Protein AF-A0A0D2M8U4-F1 (afdb_monomer_lite)

Organism: NCBI:txid145388

Sequence (98 aa):
NWDRTFTNPRCPIAPKLGAGLAVFQGLQDKYDPARVFEPELWTRAIKGEKYFLKPKCVLNRSCYCEADEHCADGFKCVPSVAFPEYKACRPKAMNKKM

Secondary structure (DSSP, 8-state):
-THHHHT-TT--HHHHHTHHHHHHHHHHHHH-TT-TT--HHHHHHHTT--PPP-TTTTTTT----SSGGGSPTTEEEEE-SS-TTSEEEEE-------

pLDDT: mean 83.41, std 11.61, range [36.5, 98.0]

Foldseek 3Di:
DCLQVLQALPNLPQVVCDPVVVVVVVVCCVPPVVCPVPDPSNVCSNVSPHADQDACCVVVPRYFDDAQRSHDPQWGWAQDPVGRVTTHTDGPPPPPPD

Radius of gyration: 16.43 Å; chains: 1; bounding box: 37×22×53 Å

Structure (mmCIF, N/CA/C/O backbone):
data_AF-A0A0D2M8U4-F1
#
_entry.id   AF-A0A0D2M8U4-F1
#
loop_
_atom_site.group_PDB
_atom_site.id
_atom_site.type_symbol
_atom_site.label_atom_id
_atom_site.label_alt_id
_atom_site.label_comp_id
_atom_site.label_asym_id
_atom_site.label_entity_id
_atom_site.label_seq_id
_atom_site.pdbx_PDB_ins_code
_atom_site.Cartn_x
_atom_site.Cartn_y
_atom_site.Cartn_z
_atom_site.occupancy
_atom_site.B_iso_or_equiv
_atom_site.auth_seq_id
_atom_site.auth_comp_id
_atom_site.auth_asym_id
_atom_site.auth_atom_id
_atom_site.pdbx_PDB_model_num
ATOM 1 N N . ASN A 1 1 ? 1.545 -2.461 9.044 1.00 57.81 1 ASN A N 1
ATOM 2 C CA . ASN A 1 1 ? 0.317 -1.625 9.069 1.00 57.81 1 ASN A CA 1
ATOM 3 C C . ASN A 1 1 ? 0.132 -0.873 7.755 1.00 57.81 1 ASN A C 1
ATOM 5 O O . ASN A 1 1 ? -1.004 -0.682 7.350 1.00 57.81 1 ASN A O 1
ATOM 9 N N . TRP A 1 2 ? 1.232 -0.493 7.100 1.00 66.56 2 TRP A N 1
ATOM 10 C CA . TRP A 1 2 ? 1.254 0.258 5.846 1.00 66.56 2 TRP A CA 1
ATOM 11 C C . TRP A 1 2 ? 0.529 -0.417 4.679 1.00 66.56 2 TRP A C 1
ATOM 13 O O . TRP A 1 2 ? -0.151 0.292 3.950 1.00 66.56 2 TRP A O 1
ATOM 23 N N . ASP A 1 3 ? 0.569 -1.753 4.573 1.00 74.12 3 ASP A N 1
ATOM 24 C CA . ASP A 1 3 ? -0.181 -2.526 3.567 1.00 74.12 3 ASP A CA 1
ATOM 25 C C . ASP A 1 3 ? -1.589 -1.996 3.320 1.00 74.12 3 ASP A C 1
ATOM 27 O O . ASP A 1 3 ? -1.938 -1.649 2.204 1.00 74.12 3 ASP A O 1
ATOM 31 N N . ARG A 1 4 ? -2.359 -1.828 4.397 1.00 75.50 4 ARG A N 1
ATOM 32 C CA . ARG A 1 4 ? -3.770 -1.425 4.361 1.00 75.50 4 ARG A CA 1
ATOM 33 C C . ARG A 1 4 ? -3.991 -0.019 3.809 1.00 75.50 4 ARG A C 1
ATOM 35 O O . ARG A 1 4 ? -5.090 0.290 3.361 1.00 75.50 4 ARG A O 1
ATOM 42 N N . THR A 1 5 ? -2.976 0.835 3.900 1.00 74.88 5 THR A N 1
ATOM 43 C CA . THR A 1 5 ? -2.987 2.186 3.338 1.00 74.88 5 THR A CA 1
ATOM 44 C C . THR A 1 5 ? -2.659 2.141 1.851 1.00 74.88 5 THR A C 1
ATOM 46 O O . THR A 1 5 ? -3.386 2.721 1.054 1.00 74.88 5 THR A O 1
ATOM 49 N N . PHE A 1 6 ? -1.580 1.453 1.473 1.00 77.69 6 PHE A N 1
ATOM 50 C CA . PHE A 1 6 ? -1.097 1.407 0.089 1.00 77.69 6 PHE A CA 1
ATOM 51 C C . PHE A 1 6 ? -1.979 0.533 -0.821 1.00 77.69 6 PHE A C 1
ATOM 53 O O . PHE A 1 6 ? -2.028 0.783 -2.019 1.00 77.69 6 PHE A O 1
ATOM 60 N N . THR A 1 7 ? -2.730 -0.423 -0.262 1.00 78.06 7 THR A N 1
ATOM 61 C CA . THR A 1 7 ? -3.755 -1.215 -0.971 1.00 78.06 7 THR A CA 1
ATOM 62 C C . THR A 1 7 ? -5.178 -0.684 -0.766 1.00 78.06 7 THR A C 1
ATOM 64 O O . THR A 1 7 ? -6.156 -1.333 -1.152 1.00 78.06 7 THR A O 1
ATOM 67 N N . ASN A 1 8 ? -5.332 0.491 -0.142 1.00 79.19 8 ASN A N 1
ATOM 68 C CA . ASN A 1 8 ? -6.640 1.114 0.016 1.00 79.19 8 ASN A CA 1
ATOM 69 C C . ASN A 1 8 ? -7.173 1.534 -1.367 1.00 79.19 8 ASN A C 1
ATOM 71 O O . ASN A 1 8 ? -6.466 2.243 -2.084 1.00 79.19 8 ASN A O 1
ATOM 75 N N . PRO A 1 9 ? -8.425 1.207 -1.738 1.00 78.50 9 PRO A N 1
ATOM 76 C CA . PRO A 1 9 ? -9.017 1.642 -3.005 1.00 78.50 9 PRO A CA 1
ATOM 77 C C . PRO A 1 9 ? -8.986 3.161 -3.227 1.00 78.50 9 PRO A C 1
ATOM 79 O O . PRO A 1 9 ? -9.009 3.611 -4.369 1.00 78.50 9 PRO A O 1
ATOM 82 N N . ARG A 1 10 ? -8.924 3.944 -2.142 1.00 80.06 10 ARG A N 1
ATOM 83 C CA . ARG A 1 10 ? -8.836 5.411 -2.139 1.00 80.06 10 ARG A CA 1
ATOM 84 C C . ARG A 1 10 ? -7.396 5.942 -2.085 1.00 80.06 10 ARG A C 1
ATOM 86 O O . ARG A 1 10 ? -7.197 7.145 -1.931 1.00 80.06 10 ARG A O 1
ATOM 93 N N . CYS A 1 11 ? -6.388 5.078 -2.185 1.00 77.69 11 CYS A N 1
ATOM 94 C CA . CYS A 1 11 ? -4.977 5.451 -2.253 1.00 77.69 11 CYS A CA 1
ATOM 95 C C . CYS A 1 11 ? -4.375 5.005 -3.599 1.00 77.69 11 CYS A C 1
ATOM 97 O O . CYS A 1 11 ? -3.783 3.932 -3.695 1.00 77.69 11 CYS A O 1
ATOM 99 N N . PRO A 1 12 ? -4.524 5.805 -4.668 1.00 76.94 12 PRO A N 1
ATOM 100 C CA . PRO A 1 12 ? -4.023 5.438 -5.988 1.00 76.94 12 PRO A CA 1
ATOM 101 C C . PRO A 1 12 ? -2.514 5.704 -6.089 1.00 76.94 12 PRO A C 1
ATOM 103 O O . PRO A 1 12 ? -2.091 6.761 -6.553 1.00 76.94 12 PRO A O 1
ATOM 106 N N . ILE A 1 13 ? -1.689 4.755 -5.643 1.00 82.06 13 ILE A N 1
ATOM 107 C CA . ILE A 1 13 ? -0.223 4.903 -5.613 1.00 82.06 13 ILE A CA 1
ATOM 108 C C . ILE A 1 13 ? 0.368 5.100 -7.006 1.00 82.06 13 ILE A C 1
ATOM 110 O O . ILE A 1 13 ? 1.115 6.054 -7.210 1.00 82.06 13 ILE A O 1
ATOM 114 N N . ALA A 1 14 ? 0.004 4.254 -7.971 1.00 80.31 14 ALA A N 1
ATOM 115 C CA . ALA A 1 14 ? 0.539 4.360 -9.325 1.00 80.31 14 ALA A CA 1
ATOM 116 C C . ALA A 1 14 ? 0.227 5.727 -9.978 1.00 80.31 14 ALA A C 1
ATOM 118 O O . ALA A 1 14 ? 1.169 6.397 -10.403 1.00 80.31 14 ALA A O 1
ATOM 119 N N . PRO A 1 15 ? -1.027 6.233 -9.960 1.00 83.56 15 PRO A N 1
ATOM 120 C CA . PRO A 1 15 ? -1.318 7.593 -10.419 1.00 83.56 15 PRO A CA 1
ATOM 121 C C . PRO A 1 15 ? -0.571 8.695 -9.660 1.00 83.56 15 PRO A C 1
ATOM 123 O O . PRO A 1 15 ? -0.156 9.670 -10.276 1.00 83.56 15 PRO A O 1
ATOM 126 N N . LYS A 1 16 ? -0.369 8.551 -8.341 1.00 85.12 16 LYS A N 1
ATOM 127 C CA . LYS A 1 16 ? 0.381 9.535 -7.539 1.00 85.12 16 LYS A CA 1
ATOM 128 C C . LYS A 1 16 ? 1.866 9.596 -7.908 1.00 85.12 16 LYS A C 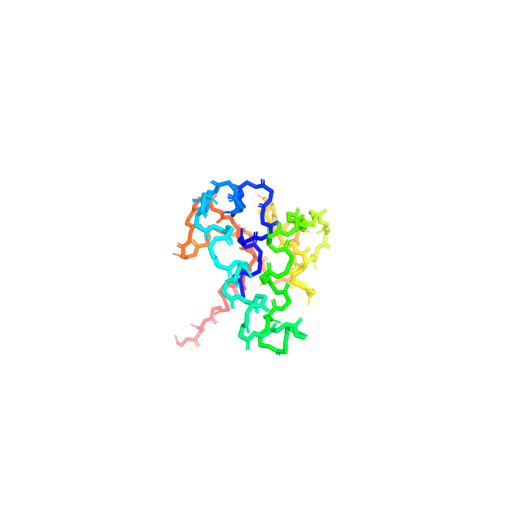1
ATOM 130 O O . LYS A 1 16 ? 2.456 10.667 -7.830 1.00 85.12 16 LYS A O 1
ATOM 135 N N . LEU A 1 17 ? 2.467 8.468 -8.285 1.00 86.81 17 LEU A N 1
ATOM 136 C CA . LEU A 1 17 ? 3.869 8.403 -8.713 1.00 86.81 17 LEU A CA 1
ATOM 137 C C . LEU A 1 17 ? 4.068 8.869 -10.162 1.00 86.81 17 LEU A C 1
ATOM 139 O O . LEU A 1 17 ? 5.155 9.335 -10.509 1.00 86.81 17 LEU A O 1
ATOM 143 N N . GLY A 1 18 ? 3.034 8.762 -11.002 1.00 88.31 18 GLY A N 1
ATOM 144 C CA . GLY A 1 18 ? 3.040 9.256 -12.378 1.00 88.31 18 GLY A CA 1
ATOM 145 C C . GLY A 1 18 ? 4.239 8.743 -13.181 1.00 88.31 18 GLY A C 1
ATOM 146 O O . GLY A 1 18 ? 4.580 7.562 -13.125 1.00 88.31 18 GLY A O 1
ATOM 147 N N . ALA A 1 19 ? 4.919 9.645 -13.896 1.00 92.44 19 ALA A N 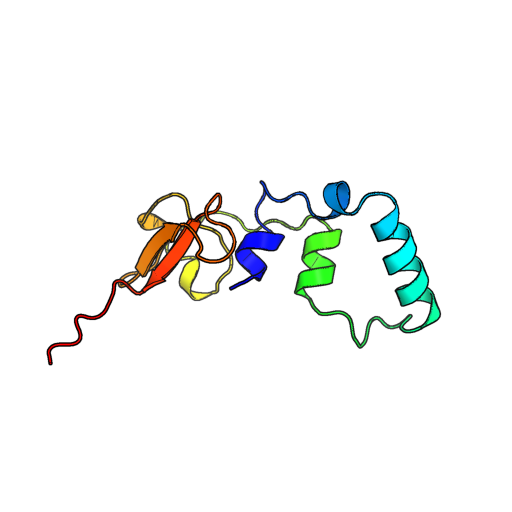1
ATOM 148 C CA . ALA A 1 19 ? 6.110 9.312 -14.685 1.00 92.44 19 ALA A CA 1
ATOM 149 C C . ALA A 1 19 ? 7.264 8.730 -13.843 1.00 92.44 19 ALA A C 1
ATOM 151 O O . ALA A 1 19 ? 8.063 7.944 -14.350 1.00 92.44 19 ALA A O 1
ATOM 152 N N . GLY A 1 20 ? 7.332 9.061 -12.548 1.00 92.38 20 GLY A N 1
ATOM 153 C CA . GLY A 1 20 ? 8.337 8.516 -11.638 1.00 92.38 20 GLY A CA 1
ATOM 154 C C . GLY A 1 20 ? 8.216 7.003 -11.456 1.00 92.38 20 GLY A C 1
ATOM 155 O O . GLY A 1 20 ? 9.231 6.338 -11.270 1.00 92.38 20 GLY A O 1
ATOM 156 N N . LEU A 1 21 ? 7.008 6.436 -11.581 1.00 91.44 21 LEU A N 1
ATOM 157 C CA . LEU A 1 21 ? 6.813 4.987 -11.502 1.00 91.44 21 LEU A CA 1
ATOM 158 C C . LEU A 1 21 ? 7.586 4.255 -12.605 1.00 91.44 21 LEU A C 1
ATOM 160 O O . LEU A 1 21 ? 8.273 3.281 -12.314 1.00 91.44 21 LEU A O 1
ATOM 164 N N . ALA A 1 22 ? 7.533 4.758 -13.841 1.00 91.69 22 ALA A N 1
ATOM 165 C CA . ALA A 1 22 ? 8.254 4.166 -14.967 1.00 91.69 22 ALA A CA 1
ATOM 166 C C . ALA A 1 22 ? 9.777 4.248 -14.774 1.00 91.69 22 ALA A C 1
ATOM 168 O O . ALA A 1 22 ? 10.492 3.298 -15.083 1.00 91.69 22 ALA A O 1
ATOM 169 N N . VAL A 1 23 ? 10.274 5.352 -14.202 1.00 94.81 23 VAL A N 1
ATOM 170 C CA . VAL A 1 23 ? 11.696 5.495 -13.850 1.00 94.81 23 VAL A CA 1
ATOM 171 C C . VAL A 1 23 ? 12.099 4.463 -12.797 1.00 94.81 23 VAL A C 1
ATOM 173 O O . VAL A 1 23 ? 13.099 3.772 -12.976 1.00 94.81 23 VAL A O 1
ATOM 176 N N . PHE A 1 24 ? 11.312 4.310 -11.726 1.00 92.62 24 PHE A N 1
ATOM 177 C CA . PHE A 1 24 ? 11.565 3.292 -10.703 1.00 92.62 24 PHE A CA 1
ATOM 178 C C . PHE A 1 24 ? 11.557 1.880 -11.287 1.00 92.62 24 PHE A C 1
ATOM 180 O O . PHE A 1 24 ? 12.478 1.113 -11.017 1.00 92.62 24 PHE A O 1
ATOM 187 N N . GLN A 1 25 ? 10.567 1.550 -12.117 1.00 92.69 25 GLN A N 1
ATOM 188 C CA . GLN A 1 25 ? 10.482 0.240 -12.757 1.00 92.69 25 GLN A CA 1
ATOM 189 C C . GLN A 1 25 ? 11.684 -0.022 -13.666 1.00 92.69 25 GLN A C 1
ATOM 191 O O . GLN A 1 25 ? 12.280 -1.087 -13.548 1.00 92.69 25 GLN A O 1
ATOM 196 N N . GLY A 1 26 ? 12.110 0.959 -14.469 1.00 96.06 26 GLY A N 1
ATOM 197 C CA . GLY A 1 26 ? 13.294 0.827 -15.320 1.00 96.06 26 GLY A CA 1
ATOM 198 C C . GLY A 1 26 ? 14.598 0.660 -14.532 1.00 96.06 26 GLY A C 1
ATOM 199 O O . GLY A 1 26 ? 15.480 -0.094 -14.940 1.00 96.06 26 GLY A O 1
ATOM 200 N N . LEU A 1 27 ? 14.726 1.315 -13.373 1.00 96.19 27 LEU A N 1
ATOM 201 C CA . LEU A 1 27 ? 15.854 1.086 -12.466 1.00 96.19 27 LEU A CA 1
ATOM 202 C C . LEU A 1 27 ? 15.818 -0.327 -11.871 1.00 96.19 27 LEU A C 1
ATOM 204 O O . LEU A 1 27 ? 16.856 -0.984 -11.821 1.00 96.19 27 LEU A O 1
ATOM 208 N N . GLN A 1 28 ? 14.644 -0.813 -11.461 1.00 95.94 28 GLN A N 1
ATOM 209 C CA . GLN A 1 28 ? 14.497 -2.186 -10.976 1.00 95.94 28 GLN A CA 1
ATOM 210 C C . GLN A 1 28 ? 14.813 -3.206 -12.078 1.00 95.94 28 GLN A C 1
ATOM 212 O O . GLN A 1 28 ? 15.584 -4.122 -11.832 1.00 95.94 28 GLN A O 1
ATOM 217 N N . ASP A 1 29 ? 14.318 -3.016 -13.303 1.00 96.44 29 ASP A N 1
ATOM 218 C CA . ASP A 1 29 ? 14.613 -3.908 -14.434 1.00 96.44 29 ASP A CA 1
ATOM 219 C C . ASP A 1 29 ? 16.116 -3.985 -14.739 1.00 96.44 29 ASP A C 1
ATOM 221 O O . ASP A 1 29 ? 16.627 -5.041 -15.107 1.00 96.44 29 ASP A O 1
ATOM 225 N N . LYS A 1 30 ? 16.844 -2.877 -14.554 1.00 98.00 30 LYS A N 1
ATOM 226 C CA . LYS A 1 30 ? 18.290 -2.814 -14.791 1.00 98.00 30 LYS A CA 1
ATOM 227 C C . LYS A 1 30 ? 19.118 -3.460 -13.679 1.00 98.00 30 LYS A C 1
ATOM 229 O O . LYS A 1 30 ? 20.124 -4.100 -13.977 1.00 98.00 30 LYS A O 1
ATOM 234 N N . TYR A 1 31 ? 18.761 -3.228 -12.416 1.00 98.00 31 TYR A N 1
ATOM 235 C CA . TYR A 1 31 ? 19.618 -3.564 -11.270 1.00 98.00 31 TYR A CA 1
ATOM 236 C C . TYR A 1 31 ? 19.119 -4.748 -10.430 1.00 98.00 31 TYR A C 1
ATOM 238 O O . TYR A 1 31 ? 19.909 -5.345 -9.707 1.00 98.00 31 TYR A O 1
ATOM 246 N N . ASP A 1 32 ? 17.842 -5.109 -10.540 1.00 97.06 32 ASP A N 1
ATOM 247 C CA . ASP A 1 32 ? 17.216 -6.255 -9.874 1.00 97.06 32 ASP A CA 1
ATOM 248 C C . ASP A 1 32 ? 16.189 -6.934 -10.810 1.00 97.06 32 ASP A C 1
ATOM 250 O O . ASP A 1 32 ? 14.987 -6.953 -10.529 1.00 97.06 32 ASP A O 1
ATOM 254 N N . PRO A 1 33 ? 16.628 -7.494 -11.955 1.00 96.31 33 PRO A N 1
ATOM 255 C CA . PRO A 1 33 ? 15.720 -8.072 -12.951 1.00 96.31 33 PRO A CA 1
ATOM 256 C C . PRO A 1 33 ? 14.918 -9.266 -12.413 1.00 96.31 33 PRO A C 1
ATOM 258 O O . PRO A 1 33 ? 13.816 -9.539 -12.882 1.00 96.31 33 PRO A O 1
ATOM 261 N N . ALA A 1 34 ? 15.454 -9.971 -11.414 1.00 96.19 34 ALA A N 1
ATOM 262 C CA . ALA A 1 34 ? 14.777 -11.079 -10.748 1.00 96.19 34 ALA A CA 1
ATOM 263 C C . ALA A 1 34 ? 13.847 -10.627 -9.604 1.00 96.19 34 ALA A C 1
ATOM 265 O O . ALA A 1 34 ? 13.191 -11.473 -9.000 1.00 96.19 34 ALA A O 1
ATOM 266 N N . ARG A 1 35 ? 13.771 -9.316 -9.319 1.00 94.12 35 ARG A N 1
ATOM 267 C CA . ARG A 1 35 ? 12.931 -8.717 -8.269 1.00 94.12 35 ARG A CA 1
ATOM 268 C C . ARG A 1 35 ? 13.205 -9.294 -6.873 1.00 94.12 35 ARG A C 1
ATOM 270 O O . ARG A 1 35 ? 12.303 -9.375 -6.045 1.00 94.12 35 ARG A O 1
ATOM 277 N N . VAL A 1 36 ? 14.449 -9.691 -6.598 1.00 96.50 36 VAL A N 1
ATOM 278 C CA . VAL A 1 36 ? 14.863 -10.318 -5.329 1.00 96.50 36 VAL A CA 1
ATOM 279 C C . VAL A 1 36 ? 14.669 -9.367 -4.149 1.00 96.50 36 VAL A C 1
ATOM 281 O O . VAL A 1 36 ? 14.362 -9.807 -3.041 1.00 96.50 36 VAL A O 1
ATOM 284 N N . PHE A 1 37 ? 14.821 -8.063 -4.377 1.00 95.06 37 PHE A N 1
ATOM 285 C CA . PHE A 1 37 ? 14.678 -7.037 -3.349 1.00 95.06 37 PHE A CA 1
ATOM 286 C C . PHE A 1 37 ? 13.297 -6.376 -3.354 1.00 95.06 37 PHE A C 1
ATOM 288 O O . PHE A 1 37 ? 13.065 -5.442 -2.585 1.00 95.06 37 PHE A O 1
ATOM 295 N N . GLU A 1 38 ? 12.372 -6.835 -4.201 1.00 92.75 38 GLU A N 1
ATOM 296 C CA . GLU A 1 38 ? 11.031 -6.270 -4.286 1.00 92.75 38 GLU A CA 1
ATOM 297 C C . GLU A 1 38 ? 10.136 -6.806 -3.155 1.00 92.75 38 GLU A C 1
ATOM 299 O O . GLU A 1 38 ? 9.826 -7.999 -3.113 1.00 92.75 38 GLU A O 1
ATOM 304 N N . PRO A 1 39 ? 9.670 -5.951 -2.226 1.00 90.31 39 PRO A N 1
ATOM 305 C CA . PRO A 1 39 ? 8.729 -6.389 -1.211 1.00 90.31 39 PRO A CA 1
ATOM 306 C C . PRO A 1 39 ? 7.351 -6.614 -1.841 1.00 90.31 39 PRO A C 1
ATOM 308 O O . PRO A 1 39 ? 6.888 -5.803 -2.640 1.00 90.31 39 PRO A O 1
ATOM 311 N N . GLU A 1 40 ? 6.635 -7.642 -1.383 1.00 88.75 40 GLU A N 1
ATOM 312 C CA . GLU A 1 40 ? 5.299 -7.993 -1.890 1.00 88.75 40 GLU A CA 1
ATOM 313 C C . GLU A 1 40 ? 4.320 -6.801 -1.892 1.00 88.75 40 GLU A C 1
ATOM 315 O O . GLU A 1 40 ? 3.532 -6.629 -2.821 1.00 88.75 40 GLU A O 1
ATOM 320 N N . LEU A 1 41 ? 4.402 -5.926 -0.883 1.00 85.38 41 LEU A N 1
ATOM 321 C CA . LEU A 1 41 ? 3.602 -4.702 -0.822 1.00 85.38 41 LEU A CA 1
ATOM 322 C C . LEU A 1 41 ? 3.790 -3.811 -2.060 1.00 85.38 41 LEU A C 1
ATOM 324 O O . LEU A 1 41 ? 2.812 -3.269 -2.571 1.00 85.38 41 LEU A O 1
ATOM 328 N N . TRP A 1 42 ? 5.027 -3.644 -2.536 1.00 87.75 42 TRP A N 1
ATOM 329 C CA . TRP A 1 42 ? 5.301 -2.826 -3.716 1.00 87.75 42 TRP A CA 1
ATOM 330 C C . TRP A 1 42 ? 4.624 -3.422 -4.943 1.00 87.75 42 TRP A C 1
ATOM 332 O O . TRP A 1 42 ? 3.853 -2.724 -5.599 1.00 87.75 42 TRP A O 1
ATOM 342 N N . THR A 1 43 ? 4.808 -4.724 -5.176 1.00 89.19 43 THR A N 1
ATOM 343 C CA . THR A 1 43 ? 4.170 -5.456 -6.276 1.00 89.19 43 THR A CA 1
ATOM 344 C C . THR A 1 43 ? 2.651 -5.283 -6.262 1.00 89.19 43 THR A C 1
ATOM 346 O O . THR A 1 43 ? 2.051 -4.948 -7.283 1.00 89.19 43 THR A O 1
ATOM 349 N N . ARG A 1 44 ? 2.016 -5.453 -5.095 1.00 86.44 44 ARG A N 1
ATOM 350 C CA . ARG A 1 44 ? 0.565 -5.280 -4.935 1.00 86.44 44 ARG A CA 1
ATOM 351 C C . ARG A 1 44 ? 0.130 -3.848 -5.237 1.00 86.44 44 ARG A C 1
ATOM 353 O O . ARG A 1 44 ? -0.826 -3.635 -5.980 1.00 86.44 44 ARG A O 1
ATOM 360 N N . ALA A 1 45 ? 0.846 -2.863 -4.695 1.00 84.44 45 ALA A N 1
ATOM 361 C CA . ALA A 1 45 ? 0.521 -1.450 -4.861 1.00 84.44 45 ALA A CA 1
ATOM 362 C C . ALA A 1 45 ? 0.623 -0.995 -6.327 1.00 84.44 45 ALA A C 1
ATOM 364 O O . ALA A 1 45 ? -0.281 -0.312 -6.812 1.00 84.44 45 ALA A O 1
ATOM 365 N N . ILE A 1 46 ? 1.677 -1.394 -7.051 1.00 87.12 46 ILE A N 1
ATOM 366 C CA . ILE A 1 46 ? 1.860 -1.018 -8.465 1.00 87.12 46 ILE A CA 1
ATOM 367 C C . ILE A 1 46 ? 0.885 -1.747 -9.395 1.00 87.12 46 ILE A C 1
ATOM 369 O O . ILE A 1 46 ? 0.447 -1.167 -10.385 1.00 87.12 46 ILE A O 1
ATOM 373 N N . LYS A 1 47 ? 0.483 -2.982 -9.056 1.00 86.06 47 LYS A N 1
ATOM 374 C CA . LYS A 1 47 ? -0.579 -3.721 -9.762 1.00 86.06 47 LYS A CA 1
ATOM 375 C C . LYS A 1 47 ? -1.982 -3.197 -9.450 1.00 86.06 47 LYS A C 1
ATOM 377 O O . LYS A 1 47 ? -2.947 -3.619 -10.082 1.00 86.06 47 LYS A O 1
ATOM 382 N N . GLY A 1 48 ? -2.114 -2.291 -8.479 1.00 81.50 48 GLY A N 1
ATOM 383 C CA . GLY A 1 48 ? -3.408 -1.792 -8.024 1.00 81.50 48 GLY A CA 1
ATOM 384 C C . GLY A 1 48 ? -4.250 -2.864 -7.335 1.00 81.50 48 GLY A C 1
ATOM 385 O O . GLY A 1 48 ? -5.478 -2.764 -7.335 1.00 81.50 48 GLY A O 1
ATOM 386 N N . GLU A 1 49 ? -3.610 -3.887 -6.763 1.00 85.88 49 GLU A N 1
ATOM 387 C CA . GLU A 1 49 ? -4.292 -4.905 -5.974 1.00 85.88 49 GLU A CA 1
ATOM 388 C C . GLU A 1 49 ? -4.890 -4.264 -4.721 1.00 85.88 49 GLU A C 1
ATOM 390 O O . GLU A 1 49 ? -4.232 -3.530 -3.976 1.00 85.88 49 GLU A O 1
ATOM 395 N N . LYS A 1 50 ? -6.175 -4.531 -4.500 1.00 79.50 50 LYS A N 1
ATOM 396 C CA . LYS A 1 50 ? -6.955 -3.913 -3.431 1.00 79.50 50 LYS A CA 1
ATOM 397 C C . LYS A 1 50 ? -7.286 -4.939 -2.376 1.00 79.50 50 LYS A C 1
ATOM 399 O O . LYS A 1 50 ? -7.633 -6.081 -2.674 1.00 79.50 50 LYS A O 1
ATOM 404 N N . TYR A 1 51 ? -7.246 -4.500 -1.129 1.00 79.69 51 TYR A N 1
ATOM 405 C CA . TYR A 1 51 ? -7.857 -5.264 -0.060 1.00 79.69 51 TYR A CA 1
ATOM 406 C C . TYR A 1 51 ? -9.361 -5.015 -0.008 1.00 79.69 51 TYR A C 1
ATOM 408 O O . TYR A 1 51 ? -9.824 -3.898 -0.230 1.00 79.69 51 TYR A O 1
ATOM 416 N N . PHE A 1 52 ? -10.115 -6.063 0.315 1.00 76.56 52 PHE A N 1
ATOM 417 C CA . PHE A 1 52 ? -11.570 -6.015 0.408 1.00 76.56 52 PHE A CA 1
ATOM 418 C C . PHE A 1 52 ? -12.018 -5.965 1.865 1.00 76.56 52 PHE A C 1
ATOM 420 O O . PHE A 1 52 ? -11.414 -6.584 2.748 1.00 76.56 52 PHE A O 1
ATOM 427 N N . LEU A 1 53 ? -13.103 -5.234 2.108 1.00 81.81 53 LEU A N 1
ATOM 428 C CA . L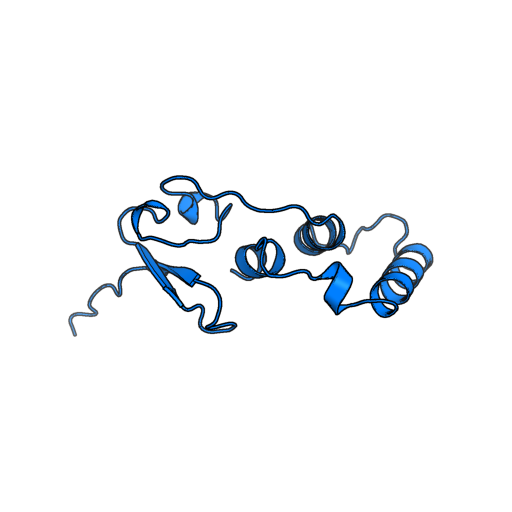EU A 1 53 ? -13.775 -5.230 3.399 1.00 81.81 53 LEU A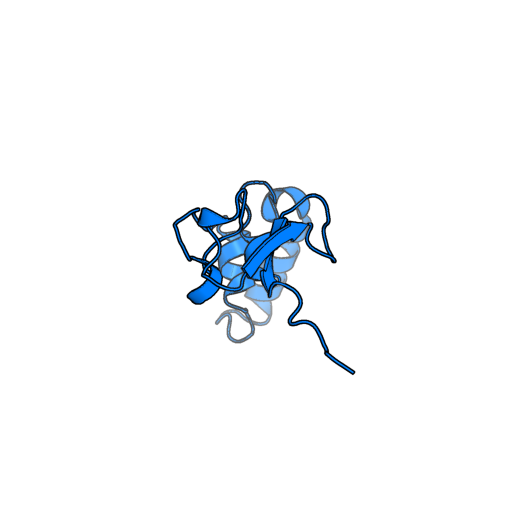 CA 1
ATOM 429 C C . LEU A 1 53 ? -14.451 -6.581 3.625 1.00 81.81 53 LEU A C 1
ATOM 431 O O . LEU A 1 53 ? -15.210 -7.060 2.786 1.00 81.81 53 LEU A O 1
ATOM 435 N N . LYS A 1 54 ? -14.160 -7.199 4.767 1.00 83.25 54 LYS A N 1
ATOM 436 C CA . LYS A 1 54 ? -14.851 -8.396 5.256 1.00 83.25 54 LYS A CA 1
ATOM 437 C C . LYS A 1 54 ? -14.818 -8.415 6.786 1.00 83.25 54 LYS A C 1
ATOM 439 O O . LYS A 1 54 ? -13.923 -7.796 7.366 1.00 83.25 54 LYS A O 1
ATOM 444 N N . PRO A 1 55 ? -15.739 -9.114 7.465 1.00 85.50 55 PRO A N 1
ATOM 445 C CA . PRO A 1 55 ? -15.715 -9.203 8.922 1.00 85.50 55 PRO A CA 1
ATOM 446 C C . PRO A 1 55 ? -14.383 -9.744 9.460 1.00 85.50 55 PRO A C 1
ATOM 448 O O . PRO A 1 55 ? -13.790 -10.659 8.882 1.00 85.50 55 PRO A O 1
ATOM 451 N N . LYS A 1 56 ? -13.913 -9.182 10.582 1.00 84.94 56 LYS A N 1
ATOM 452 C CA . LYS A 1 56 ? -12.708 -9.620 11.326 1.00 84.94 56 LYS A CA 1
ATOM 453 C C . LYS A 1 56 ? -11.402 -9.683 10.513 1.00 84.94 56 LYS A C 1
ATOM 455 O O . LYS A 1 56 ? -10.435 -10.335 10.907 1.00 84.94 56 LYS A O 1
ATOM 460 N N . CYS A 1 57 ? -11.314 -8.952 9.411 1.00 79.62 57 CYS A N 1
ATOM 461 C CA . CYS A 1 57 ? -10.173 -8.956 8.495 1.00 79.62 57 CYS A CA 1
ATOM 462 C C . CYS A 1 57 ? -8.878 -8.351 9.074 1.00 79.62 57 CYS A C 1
ATOM 464 O O . CYS A 1 57 ? -7.802 -8.452 8.485 1.00 79.62 57 CYS A O 1
ATOM 466 N N . VAL A 1 58 ? -8.932 -7.762 10.273 1.00 83.19 58 VAL A N 1
ATOM 467 C CA . VAL A 1 58 ? -7.720 -7.404 11.026 1.00 83.19 58 VAL A CA 1
ATOM 468 C C . VAL A 1 58 ? -6.848 -8.621 11.361 1.00 83.19 58 VAL A C 1
ATOM 470 O O . VAL A 1 58 ? -5.630 -8.462 11.437 1.00 83.19 58 VAL A O 1
ATOM 473 N N . LEU A 1 59 ? -7.435 -9.816 11.520 1.00 82.12 59 LEU A N 1
ATOM 474 C CA . LEU A 1 59 ? -6.718 -11.022 11.960 1.00 82.12 59 LEU A CA 1
ATOM 475 C C . LEU A 1 59 ? -5.634 -11.458 10.969 1.00 82.12 59 LEU A C 1
ATOM 477 O O . LEU A 1 59 ? -4.547 -11.849 11.378 1.00 82.12 59 LEU A O 1
ATOM 481 N N . ASN A 1 60 ? -5.900 -11.319 9.672 1.00 80.38 60 ASN A N 1
ATOM 482 C CA . ASN A 1 60 ? -4.941 -11.583 8.595 1.00 80.38 60 ASN A CA 1
ATOM 483 C C . ASN A 1 60 ? -4.425 -10.294 7.936 1.00 80.38 60 ASN A C 1
ATOM 485 O O . ASN A 1 60 ? -3.733 -10.353 6.926 1.00 80.38 60 ASN A O 1
ATOM 489 N N . ARG A 1 61 ? -4.759 -9.126 8.503 1.00 76.50 61 ARG A N 1
ATOM 490 C CA . ARG A 1 61 ? -4.346 -7.796 8.023 1.00 76.50 61 ARG A CA 1
ATOM 491 C C . ARG A 1 61 ? -4.732 -7.517 6.561 1.00 76.50 61 ARG A C 1
ATOM 493 O O . ARG A 1 61 ? -4.157 -6.612 5.963 1.00 76.50 61 ARG A O 1
ATOM 500 N N . SER A 1 62 ? -5.728 -8.224 6.021 1.00 75.25 62 SER A N 1
ATOM 501 C CA . SER A 1 62 ? -6.087 -8.218 4.596 1.00 75.25 62 SER A CA 1
ATOM 502 C C . SER A 1 62 ? -7.172 -7.191 4.232 1.00 75.25 62 SER A C 1
ATOM 504 O O . SER A 1 62 ? -7.969 -7.437 3.327 1.00 75.25 62 SER A O 1
ATOM 506 N N . CYS A 1 63 ? -7.295 -6.098 4.991 1.00 74.00 63 CYS A N 1
ATOM 507 C CA . CYS A 1 63 ? -8.329 -5.075 4.806 1.00 74.00 63 CYS A CA 1
ATOM 508 C C . CYS A 1 63 ? -7.978 -3.756 5.489 1.00 74.00 63 CYS A C 1
ATOM 510 O O . CYS A 1 63 ? -7.278 -3.728 6.502 1.00 74.00 63 CYS A O 1
ATOM 512 N N . TYR A 1 64 ? -8.542 -2.667 4.982 1.00 81.00 64 TYR A N 1
ATOM 513 C CA . TYR A 1 64 ? -8.795 -1.461 5.766 1.00 81.00 64 TYR A CA 1
ATOM 514 C C . TYR A 1 64 ? -10.106 -1.628 6.560 1.00 81.00 64 TYR A C 1
ATOM 516 O O . TYR A 1 64 ? -10.724 -2.688 6.519 1.00 81.00 64 TYR A O 1
ATOM 524 N N . CYS A 1 65 ? -10.531 -0.619 7.319 1.00 86.50 65 CYS A N 1
ATOM 525 C CA . CYS A 1 65 ? -11.833 -0.659 7.989 1.00 86.50 65 CYS A CA 1
ATOM 526 C C . CYS A 1 65 ? -12.635 0.605 7.685 1.00 86.50 65 CYS A C 1
ATOM 528 O O . CYS A 1 65 ? -12.066 1.670 7.456 1.00 86.50 65 CYS A O 1
ATOM 530 N N . GLU A 1 66 ? -13.958 0.490 7.708 1.00 88.31 66 GLU A N 1
ATOM 531 C CA . GLU A 1 66 ? -14.874 1.642 7.643 1.00 88.31 66 GLU A CA 1
ATOM 532 C C . GLU A 1 66 ? -15.772 1.736 8.884 1.00 88.31 66 GLU A C 1
ATOM 534 O O . GLU A 1 66 ? -16.052 2.840 9.367 1.00 88.31 66 GLU A O 1
ATOM 539 N N . ALA A 1 67 ? -16.096 0.567 9.439 1.00 89.19 67 ALA A N 1
ATOM 540 C CA . ALA A 1 67 ? -16.869 0.308 10.648 1.00 89.19 67 ALA A CA 1
ATOM 541 C C . ALA A 1 67 ? -16.179 -0.747 11.537 1.00 89.19 67 ALA A C 1
ATOM 543 O O . ALA A 1 67 ? -15.300 -1.482 11.072 1.00 89.19 67 ALA A O 1
ATOM 544 N N . ASP A 1 68 ? -16.593 -0.821 12.806 1.00 89.94 68 ASP A N 1
ATOM 545 C CA . ASP A 1 68 ? -16.012 -1.712 13.822 1.00 89.94 68 ASP A CA 1
ATOM 546 C C . ASP A 1 68 ? -16.221 -3.207 13.519 1.00 89.94 68 ASP A C 1
ATOM 548 O O . ASP A 1 68 ? -15.383 -4.012 13.907 1.00 89.94 68 ASP A O 1
ATOM 552 N N . GLU A 1 69 ? -17.258 -3.585 12.767 1.00 88.94 69 GLU A N 1
ATOM 553 C CA . GLU A 1 69 ? -17.546 -4.980 12.372 1.00 88.94 69 GLU A CA 1
ATOM 554 C C . GLU A 1 69 ? -16.472 -5.618 11.467 1.00 88.94 69 GLU A C 1
ATOM 556 O O . GLU A 1 69 ? -16.278 -6.837 11.452 1.00 88.94 69 GLU A O 1
ATOM 561 N N . HIS A 1 70 ? -15.717 -4.796 10.732 1.00 88.00 70 HIS A N 1
ATOM 562 C CA . HIS A 1 70 ? -14.559 -5.252 9.955 1.00 88.00 70 HIS A CA 1
ATOM 563 C C . HIS A 1 70 ? -13.374 -5.603 10.860 1.00 88.00 70 HIS A C 1
ATOM 565 O O . HIS A 1 70 ? -12.469 -6.353 10.484 1.00 88.00 70 HIS A O 1
ATOM 571 N N . CYS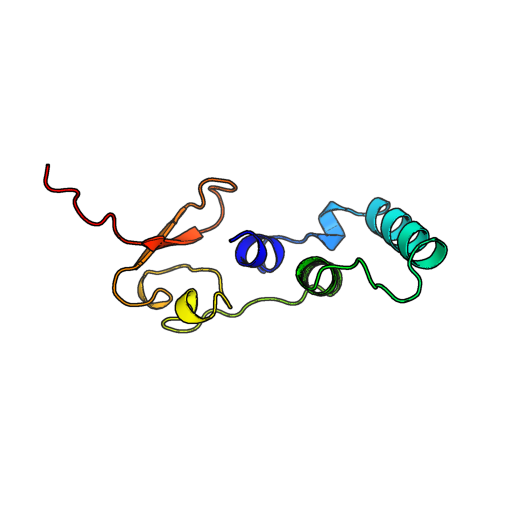 A 1 71 ? -13.362 -5.055 12.072 1.00 88.38 71 CYS A N 1
ATOM 572 C CA . CYS A 1 71 ? -12.363 -5.357 13.070 1.00 88.38 71 CYS A CA 1
ATOM 573 C C . CYS A 1 71 ? -12.781 -6.597 13.872 1.00 88.38 71 CYS A C 1
ATOM 575 O O . CYS A 1 71 ? -13.955 -6.902 14.046 1.00 88.38 71 CYS A O 1
ATOM 577 N N . ALA A 1 72 ? -11.795 -7.363 14.326 1.00 89.38 72 ALA A N 1
AT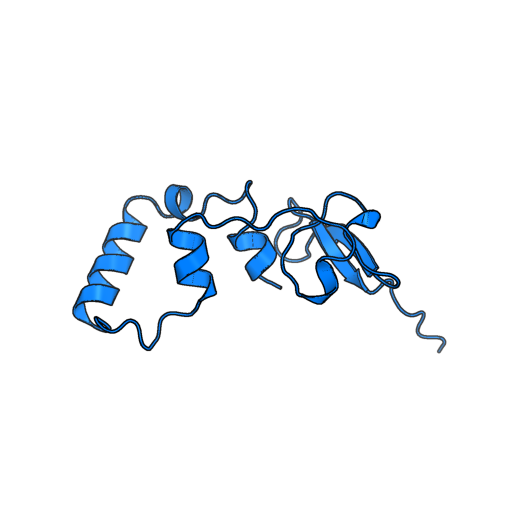OM 578 C CA . ALA A 1 72 ? -12.034 -8.474 15.234 1.00 89.38 72 ALA A CA 1
ATOM 579 C C . ALA A 1 72 ? -12.307 -7.961 16.649 1.00 89.38 72 ALA A C 1
ATOM 581 O O . ALA A 1 72 ? -12.023 -6.804 16.978 1.00 89.38 72 ALA A O 1
ATOM 582 N N . ASP A 1 73 ? -12.812 -8.850 17.494 1.00 89.88 73 ASP A N 1
ATOM 583 C CA . ASP A 1 73 ? -13.043 -8.568 18.905 1.00 89.88 73 ASP A CA 1
ATOM 584 C C . ASP A 1 73 ? -11.760 -8.035 19.566 1.00 89.88 73 ASP A C 1
ATOM 586 O O . ASP A 1 73 ? -10.650 -8.489 19.286 1.00 89.88 73 ASP A O 1
ATOM 590 N N . GLY A 1 74 ? -11.901 -7.000 20.396 1.00 88.62 74 GLY A N 1
ATOM 591 C CA . GLY A 1 74 ? -10.762 -6.291 20.994 1.00 88.62 74 GLY A CA 1
ATOM 592 C C . GLY A 1 74 ? -10.127 -5.206 20.112 1.00 88.62 74 GLY A C 1
ATOM 593 O O . GLY A 1 74 ? -9.242 -4.497 20.585 1.00 88.62 74 GLY A O 1
ATOM 594 N N . PHE A 1 75 ? -10.599 -4.998 18.879 1.00 90.38 75 PHE A N 1
ATOM 595 C CA . PHE A 1 75 ? -10.151 -3.914 17.999 1.00 90.38 75 PHE A CA 1
ATOM 596 C C . PHE A 1 75 ? -11.269 -2.897 17.729 1.00 90.38 75 PHE A C 1
ATOM 598 O O . PHE A 1 75 ? -12.453 -3.194 17.874 1.00 90.38 75 PHE A O 1
ATOM 605 N N . LYS A 1 76 ? -10.885 -1.675 17.354 1.00 91.44 76 LYS A N 1
ATOM 606 C CA . LYS A 1 76 ? -11.780 -0.592 16.934 1.00 91.44 76 LYS A CA 1
ATOM 607 C C . LYS A 1 76 ? -11.285 0.017 15.628 1.00 91.44 76 LYS A C 1
ATOM 609 O O . LYS A 1 76 ? -10.073 0.151 15.429 1.00 91.44 76 LYS A O 1
ATOM 614 N N . CYS A 1 77 ? -12.210 0.391 14.754 1.00 91.00 77 CYS A N 1
ATOM 615 C CA . CYS A 1 77 ? -11.913 1.107 13.531 1.00 91.00 77 CYS A CA 1
ATOM 616 C C . CYS A 1 77 ? -11.709 2.595 13.834 1.00 91.00 77 CYS A C 1
ATOM 618 O O . CYS A 1 77 ? -12.653 3.323 14.140 1.00 91.00 77 CYS A O 1
ATOM 620 N N . VAL A 1 78 ? -10.461 3.057 13.768 1.00 90.56 78 VAL A N 1
ATOM 621 C CA . VAL A 1 78 ? -10.080 4.436 14.117 1.00 90.56 78 VAL A CA 1
ATOM 622 C C . VAL A 1 78 ? -9.211 5.055 13.022 1.00 90.56 78 VAL A C 1
ATOM 624 O O . VAL A 1 78 ? -8.607 4.307 12.248 1.00 90.56 78 VAL A O 1
ATOM 627 N N . PRO A 1 79 ? -9.116 6.395 12.936 1.00 89.06 79 PRO A N 1
ATOM 628 C CA . PRO A 1 79 ? -8.180 7.053 12.028 1.00 89.06 79 PRO A CA 1
ATOM 629 C C . PRO A 1 79 ? -6.749 6.520 12.181 1.00 89.06 79 PRO A C 1
ATOM 631 O O . PRO A 1 79 ? -6.275 6.238 13.286 1.00 89.06 79 PRO A O 1
ATOM 634 N N . SER A 1 80 ? -6.055 6.341 11.060 1.00 79.88 80 SER A N 1
ATOM 635 C CA . SER A 1 80 ? -4.649 5.956 11.058 1.00 79.88 80 SER A CA 1
ATOM 636 C C . SER A 1 80 ? -3.789 7.124 11.530 1.00 79.88 80 SER A C 1
ATOM 638 O O . SER A 1 80 ? -3.958 8.251 11.088 1.00 79.88 80 SER A O 1
ATOM 640 N N . VAL A 1 81 ? -2.809 6.842 12.388 1.00 80.19 81 VAL A N 1
ATOM 641 C CA . VAL A 1 81 ? -1.878 7.857 12.913 1.00 80.19 81 VAL A CA 1
ATOM 642 C C . VAL A 1 81 ? -1.046 8.504 11.801 1.00 80.19 81 VAL A C 1
ATOM 644 O O . VAL A 1 81 ? -0.760 9.689 11.866 1.00 80.19 81 VAL A O 1
ATOM 647 N N . ALA A 1 82 ? -0.652 7.729 10.787 1.00 74.06 82 ALA A N 1
ATOM 648 C CA . ALA A 1 82 ? 0.209 8.228 9.717 1.00 74.06 82 ALA A CA 1
ATOM 649 C C . ALA A 1 82 ? -0.563 8.908 8.577 1.00 74.06 82 ALA A C 1
ATOM 651 O O . ALA A 1 82 ? -0.001 9.740 7.879 1.00 74.06 82 ALA A O 1
ATOM 652 N N . PHE A 1 83 ? -1.829 8.530 8.389 1.00 78.62 83 PHE A N 1
ATOM 653 C CA . PHE A 1 83 ? -2.692 9.030 7.317 1.00 78.62 83 PHE A CA 1
ATOM 654 C C . PHE A 1 83 ? -4.133 9.129 7.845 1.00 78.62 83 PHE A C 1
ATOM 656 O O . PHE A 1 83 ? -4.909 8.180 7.671 1.00 78.62 83 PHE A O 1
ATOM 663 N N . PRO A 1 84 ? -4.473 10.204 8.581 1.00 85.62 84 PRO A N 1
ATOM 664 C CA . PRO A 1 84 ? -5.748 10.336 9.294 1.00 85.62 84 PRO A CA 1
ATOM 665 C C . PRO A 1 84 ? -7.000 10.248 8.411 1.00 85.62 84 PRO A C 1
ATOM 667 O O . PRO A 1 84 ? -8.077 9.916 8.904 1.00 85.62 84 PRO A O 1
ATOM 670 N N . GLU A 1 85 ? -6.867 10.496 7.109 1.00 83.44 85 GLU A N 1
ATOM 671 C CA . GLU A 1 85 ? -7.923 10.351 6.106 1.00 83.44 85 GLU A CA 1
ATOM 672 C C . GLU A 1 85 ? -8.361 8.890 5.879 1.00 83.44 85 GLU A C 1
ATOM 674 O O . GLU A 1 85 ? -9.462 8.626 5.382 1.00 83.44 85 GLU A O 1
ATOM 679 N N . TYR A 1 86 ? -7.529 7.923 6.279 1.00 83.94 86 TYR A N 1
ATOM 680 C CA . TYR A 1 86 ? -7.827 6.496 6.221 1.00 83.94 86 TYR A CA 1
ATOM 681 C C . TYR A 1 86 ? -8.024 5.923 7.628 1.00 83.94 86 TYR A C 1
ATOM 683 O O . TYR A 1 86 ? -7.361 6.321 8.585 1.00 83.94 86 TYR A O 1
ATOM 691 N N . LYS A 1 87 ? -8.907 4.928 7.765 1.00 85.81 87 LYS A N 1
ATOM 692 C CA . LYS A 1 87 ? -9.126 4.223 9.035 1.00 85.81 87 LYS A CA 1
ATOM 693 C C . LYS A 1 87 ? -8.443 2.855 9.044 1.00 85.81 87 LYS A C 1
ATOM 695 O O . LYS A 1 87 ? -8.339 2.176 8.021 1.00 85.81 87 LYS A O 1
ATOM 700 N N . ALA A 1 88 ? -8.001 2.435 10.224 1.00 84.88 88 ALA A N 1
ATOM 701 C CA . ALA A 1 88 ? -7.395 1.136 10.467 1.00 84.88 88 ALA A CA 1
ATOM 702 C C . ALA A 1 88 ? -7.881 0.539 11.794 1.00 84.88 88 ALA A C 1
ATOM 704 O O . ALA A 1 88 ? -8.100 1.249 12.775 1.00 84.88 88 ALA A O 1
ATOM 705 N N . CYS A 1 89 ? -7.980 -0.790 11.847 1.00 86.88 89 CYS A N 1
ATOM 706 C CA . CYS A 1 89 ? -8.255 -1.491 13.095 1.00 86.88 89 CYS A CA 1
ATOM 707 C C . CYS A 1 89 ? -7.062 -1.360 14.051 1.00 86.88 89 CYS A C 1
ATOM 709 O O . CYS A 1 89 ? -5.947 -1.801 13.733 1.00 86.88 89 CYS A O 1
ATOM 711 N N . ARG A 1 90 ? -7.306 -0.783 15.229 1.00 85.94 90 ARG A N 1
ATOM 712 C CA . ARG A 1 90 ? -6.357 -0.679 16.346 1.00 85.94 90 ARG A CA 1
ATOM 713 C C . ARG A 1 90 ? -6.902 -1.427 17.559 1.00 85.94 90 ARG A C 1
ATOM 715 O O . ARG A 1 90 ? -8.121 -1.466 17.711 1.00 85.94 90 ARG A O 1
ATOM 722 N N . PRO A 1 91 ? -6.044 -2.008 18.413 1.00 87.62 91 PRO A N 1
ATOM 723 C CA . PRO A 1 91 ? -6.502 -2.547 19.685 1.00 87.62 91 PRO A CA 1
ATOM 724 C C . PRO A 1 91 ? -7.278 -1.469 20.443 1.00 87.62 91 PRO A C 1
ATOM 726 O O . PRO A 1 91 ? -6.825 -0.323 20.517 1.00 87.62 91 PRO A O 1
ATOM 729 N N . LYS A 1 92 ? -8.442 -1.821 20.994 1.00 86.75 92 LYS A N 1
ATOM 730 C CA . LYS A 1 92 ? -9.074 -1.006 22.035 1.00 86.75 92 LYS A CA 1
ATOM 731 C C . LYS A 1 92 ? -8.020 -0.877 23.129 1.00 86.75 92 LYS A C 1
ATOM 733 O O . LYS A 1 92 ? -7.425 -1.891 23.490 1.00 86.75 92 LYS A O 1
ATOM 738 N N . ALA A 1 93 ? -7.712 0.344 23.568 1.00 72.44 93 ALA A N 1
ATOM 739 C CA . ALA A 1 93 ? -6.716 0.545 24.612 1.00 72.44 93 ALA A CA 1
ATOM 740 C C . ALA A 1 93 ? -7.044 -0.411 25.765 1.00 72.44 93 ALA A C 1
ATOM 742 O O . ALA A 1 93 ? -8.111 -0.312 26.369 1.00 72.44 93 ALA A O 1
ATOM 743 N N . MET A 1 94 ? -6.170 -1.393 26.007 1.00 53.34 94 MET A N 1
ATOM 744 C CA . MET A 1 94 ? -6.260 -2.170 27.231 1.00 53.34 94 MET A CA 1
ATOM 745 C C . MET A 1 94 ? -5.979 -1.153 28.318 1.00 53.34 94 MET A C 1
ATOM 747 O O . MET A 1 94 ? -4.887 -0.585 28.332 1.00 53.34 94 MET A O 1
ATOM 751 N N . ASN A 1 95 ? -6.979 -0.846 29.144 1.00 45.19 95 ASN A N 1
ATOM 752 C CA . ASN A 1 95 ? -6.784 -0.013 30.319 1.00 45.19 95 ASN A CA 1
ATOM 753 C C . ASN A 1 95 ? -5.521 -0.515 31.030 1.00 45.19 95 ASN A C 1
ATOM 755 O O . ASN A 1 95 ? -5.529 -1.603 31.608 1.00 45.19 95 ASN A O 1
ATOM 759 N N . LYS A 1 96 ? -4.428 0.256 30.972 1.00 44.62 96 LYS A N 1
ATOM 760 C CA . LYS A 1 96 ? -3.375 0.137 31.971 1.00 44.62 96 LYS A CA 1
ATOM 761 C C . LYS A 1 96 ? -4.035 0.621 33.252 1.00 44.62 96 LYS A C 1
ATOM 763 O O . LYS A 1 96 ? -4.084 1.818 33.503 1.00 44.62 96 LYS A O 1
ATOM 768 N N . LYS A 1 97 ? -4.614 -0.308 34.014 1.00 42.41 97 LYS A N 1
ATOM 769 C CA . LYS A 1 97 ? -4.723 -0.110 35.454 1.00 42.41 97 LYS A CA 1
ATOM 770 C C . LYS A 1 97 ? -3.281 0.006 35.951 1.00 42.41 97 LYS A C 1
ATOM 772 O O . LYS A 1 97 ? -2.563 -0.991 35.953 1.00 42.41 97 LYS A O 1
ATOM 777 N N . MET A 1 98 ? -2.855 1.228 36.240 1.00 36.50 98 MET A N 1
ATOM 778 C CA . MET A 1 98 ? -1.832 1.515 37.238 1.00 36.50 98 MET A CA 1
ATOM 779 C C . MET A 1 98 ? -2.544 2.220 38.378 1.00 36.50 98 MET A C 1
ATOM 781 O O . MET A 1 98 ? -3.351 3.123 38.059 1.00 36.50 98 MET A O 1
#

InterPro domains:
  IPR055154 L-gulonolactone oxidase 2-like, C-terminal domain [PF22906] (54-90)